Protein AF-A0A2T6VC83-F1 (afdb_monomer)

Organism: Helicobacter pylori (NCBI:txid210)

Structure (mmCIF, N/CA/C/O backbone):
data_AF-A0A2T6VC83-F1
#
_entry.id   AF-A0A2T6VC83-F1
#
loop_
_atom_site.group_PDB
_atom_site.id
_atom_site.type_symbol
_atom_site.label_atom_id
_atom_site.label_alt_id
_atom_site.label_comp_id
_atom_site.label_asym_id
_atom_site.label_entity_id
_atom_site.label_seq_id
_atom_site.pdbx_PDB_ins_code
_atom_site.Cartn_x
_atom_site.Cartn_y
_atom_site.Cartn_z
_atom_site.occupancy
_atom_site.B_iso_or_equiv
_atom_site.auth_seq_id
_atom_site.auth_comp_id
_atom_site.auth_asym_id
_atom_site.auth_atom_id
_atom_site.pdbx_PDB_model_num
ATOM 1 N N . MET A 1 1 ? -10.981 28.811 65.968 1.00 54.62 1 MET A N 1
ATOM 2 C CA . MET A 1 1 ? -11.904 28.063 65.098 1.00 54.62 1 MET A CA 1
ATOM 3 C C . MET A 1 1 ? -13.252 28.022 65.772 1.00 54.62 1 MET A C 1
ATOM 5 O O . MET A 1 1 ? -13.394 27.456 66.850 1.00 54.62 1 MET A O 1
ATOM 9 N N . SER A 1 2 ? -14.180 28.788 65.218 1.00 75.50 2 SER A N 1
ATOM 10 C CA . SER A 1 2 ? -15.498 29.024 65.802 1.00 75.50 2 SER A CA 1
ATOM 11 C C . SER A 1 2 ? -1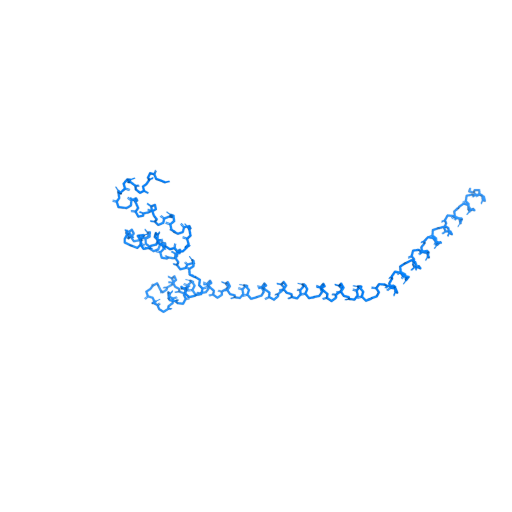6.404 27.826 65.506 1.00 75.50 2 SER A C 1
ATOM 13 O O . SER A 1 2 ? -16.300 27.217 64.446 1.00 75.50 2 SER A O 1
ATOM 15 N N . ILE A 1 3 ? -17.331 27.496 66.411 1.00 73.12 3 ILE A N 1
ATOM 16 C CA . ILE A 1 3 ? -18.342 26.438 66.211 1.00 73.12 3 ILE A CA 1
ATOM 17 C C . ILE A 1 3 ? -19.089 26.621 64.874 1.00 73.12 3 ILE A C 1
ATOM 19 O O . ILE A 1 3 ? -19.489 25.639 64.256 1.00 73.12 3 ILE A O 1
ATOM 23 N N . LYS A 1 4 ? -19.210 27.864 64.382 1.00 75.25 4 LYS A N 1
ATOM 24 C CA . LYS A 1 4 ? -19.807 28.169 63.074 1.00 75.25 4 LYS A CA 1
ATOM 25 C C . LYS A 1 4 ? -18.994 27.632 61.891 1.00 75.25 4 LYS A C 1
ATOM 27 O O . LYS A 1 4 ? -19.605 27.159 60.944 1.00 75.25 4 LYS A O 1
ATOM 32 N N . GLU A 1 5 ? -17.661 27.660 61.951 1.00 75.94 5 GLU A N 1
ATOM 33 C CA . GLU A 1 5 ? -16.803 27.118 60.879 1.00 75.94 5 GLU A CA 1
ATOM 34 C C . GLU A 1 5 ? -16.932 25.595 60.794 1.00 75.94 5 GLU A C 1
ATOM 36 O O . GLU A 1 5 ? -17.119 25.057 59.708 1.00 75.94 5 GLU A O 1
ATOM 41 N N . ASN A 1 6 ? -16.933 24.903 61.940 1.00 76.38 6 ASN A N 1
ATOM 42 C CA . ASN A 1 6 ? -17.168 23.455 61.981 1.00 76.38 6 ASN A CA 1
ATOM 43 C C . ASN A 1 6 ? -18.564 23.087 61.454 1.00 76.38 6 ASN A C 1
ATOM 45 O O . ASN A 1 6 ? -18.714 22.105 60.732 1.00 76.38 6 ASN A O 1
ATOM 49 N N . LEU A 1 7 ? -19.591 23.886 61.770 1.00 80.06 7 LEU A N 1
ATOM 50 C CA . LEU A 1 7 ? -20.945 23.652 61.264 1.00 80.06 7 LEU A CA 1
ATOM 51 C C . LEU A 1 7 ? -21.044 23.855 59.742 1.00 80.06 7 LEU A C 1
ATOM 53 O O . LEU A 1 7 ? -21.753 23.111 59.065 1.00 80.06 7 LEU A O 1
ATOM 57 N N . GLU A 1 8 ? -20.348 24.856 59.195 1.00 82.69 8 GLU A N 1
ATOM 58 C CA . GLU A 1 8 ? -20.292 25.091 57.748 1.00 82.69 8 GLU A CA 1
ATOM 59 C C . GLU A 1 8 ? -19.510 24.006 57.009 1.00 82.69 8 GLU A C 1
ATOM 61 O O . GLU A 1 8 ? -19.944 23.573 55.940 1.00 82.69 8 GLU A O 1
ATOM 66 N N . GLN A 1 9 ? -18.409 23.524 57.587 1.00 84.31 9 GLN A N 1
ATOM 67 C CA . GLN A 1 9 ? -17.629 22.430 57.019 1.00 84.31 9 GLN A CA 1
ATOM 68 C C . GLN A 1 9 ? -18.453 21.139 56.947 1.00 84.31 9 GLN A C 1
ATOM 70 O O . GLN A 1 9 ? -18.596 20.570 55.866 1.00 84.31 9 GLN A O 1
ATOM 75 N N . VAL A 1 10 ? -19.099 20.746 58.050 1.00 82.06 10 VAL A N 1
ATOM 76 C CA . VAL A 1 10 ? -19.982 19.568 58.094 1.00 82.06 10 VAL A CA 1
ATOM 77 C C . VAL A 1 10 ? -21.138 19.707 57.096 1.00 82.06 10 VAL A C 1
ATOM 79 O O . VAL A 1 10 ? -21.457 18.772 56.366 1.00 82.06 10 VAL A O 1
ATOM 82 N N . ARG A 1 11 ? -21.748 20.895 56.983 1.00 83.00 11 ARG A N 1
ATOM 83 C CA . ARG A 1 11 ? -22.810 21.158 55.995 1.00 83.00 11 ARG A CA 1
ATOM 84 C C . ARG A 1 11 ? -22.322 21.021 54.549 1.00 83.00 11 ARG A C 1
ATOM 86 O O . ARG A 1 11 ? -23.090 20.583 53.691 1.00 83.00 11 ARG A O 1
ATOM 93 N N . ASN A 1 12 ? -21.092 21.435 54.259 1.00 84.19 12 ASN A N 1
ATOM 94 C CA . ASN A 1 12 ? -20.511 21.320 52.923 1.00 84.19 12 ASN A CA 1
ATOM 95 C C . ASN A 1 12 ? -20.150 19.873 52.577 1.00 84.19 12 ASN A C 1
ATOM 97 O O . ASN A 1 12 ? -20.400 19.461 51.445 1.00 84.19 12 ASN A O 1
ATOM 101 N N . GLU A 1 13 ? -19.647 19.099 53.539 1.00 81.94 13 GLU A N 1
ATOM 102 C CA . GLU A 1 13 ? -19.408 17.660 53.379 1.00 81.94 13 GLU A CA 1
ATOM 103 C C . GLU A 1 13 ? -20.720 16.917 53.086 1.00 81.94 13 GLU A C 1
ATOM 105 O O . GLU A 1 13 ? -20.817 16.242 52.064 1.00 81.94 13 GLU A O 1
ATOM 110 N N . PHE A 1 14 ? -21.792 17.176 53.846 1.00 84.06 14 PHE A N 1
ATOM 111 C CA . PHE A 1 14 ? -23.110 16.585 53.564 1.00 84.06 14 PHE A CA 1
ATOM 112 C C . PHE A 1 14 ? -23.662 16.945 52.177 1.00 84.06 14 PHE A C 1
ATOM 114 O O . PHE A 1 14 ? -24.217 16.091 51.490 1.00 84.06 14 PHE A O 1
ATOM 121 N N . LYS A 1 15 ? -23.492 18.195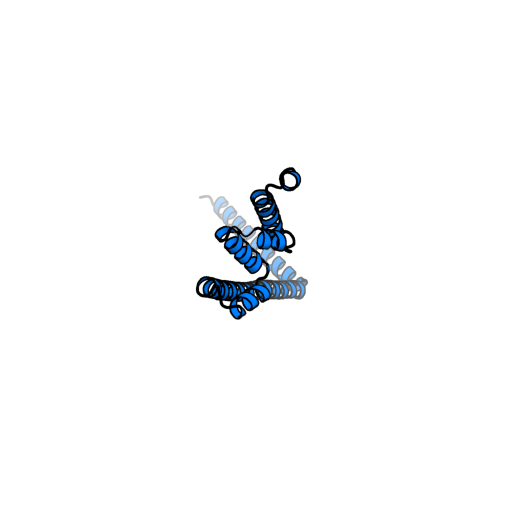 51.726 1.00 83.94 15 LYS A N 1
ATOM 122 C CA . LYS A 1 15 ? -23.886 18.601 50.364 1.00 83.94 15 LYS A CA 1
ATOM 123 C C . LYS A 1 15 ? -23.042 17.935 49.279 1.00 83.94 15 LYS A C 1
ATOM 125 O O . LYS A 1 15 ? -23.525 17.746 48.163 1.00 83.94 15 LYS A O 1
ATOM 130 N N . SER A 1 16 ? -21.775 17.655 49.566 1.00 84.19 16 SER A N 1
ATOM 131 C CA . SER A 1 16 ? -20.894 16.934 48.652 1.00 84.19 16 SER A CA 1
ATOM 132 C C . SER A 1 16 ? -21.341 15.479 48.527 1.00 84.19 16 SER A C 1
ATOM 134 O O . SER A 1 16 ? -21.517 14.990 47.412 1.00 84.19 16 SER A O 1
ATOM 136 N N . ASP A 1 17 ? -21.633 14.829 49.651 1.00 83.44 17 ASP A N 1
ATOM 137 C CA . ASP A 1 17 ? -22.101 13.443 49.689 1.00 83.44 17 ASP A CA 1
ATOM 138 C C . ASP A 1 17 ? -23.470 13.271 49.023 1.00 83.44 17 ASP A C 1
ATOM 140 O O . ASP A 1 17 ? -23.678 12.327 48.260 1.00 83.44 17 ASP A O 1
ATOM 144 N N . GLU A 1 18 ? -24.387 14.221 49.217 1.00 85.38 18 GLU A N 1
ATOM 145 C CA . GLU A 1 18 ? -25.686 14.231 48.539 1.00 85.38 18 GLU A CA 1
ATOM 146 C C . GLU A 1 18 ? -25.526 14.298 47.013 1.00 85.38 18 GLU A C 1
ATOM 148 O O . GLU A 1 18 ? -26.160 13.531 46.287 1.00 85.38 18 GLU A O 1
ATOM 153 N N . LYS A 1 19 ? -24.619 15.144 46.509 1.00 86.06 19 LYS A N 1
ATOM 154 C CA . LYS A 1 19 ? -24.319 15.229 45.070 1.00 86.06 19 LYS A CA 1
ATOM 155 C C . LYS A 1 19 ? -23.672 13.958 44.526 1.00 86.06 19 LYS A C 1
ATOM 157 O O . LYS A 1 19 ? -23.952 13.577 43.388 1.00 86.06 19 LYS A O 1
ATOM 162 N N . LEU A 1 20 ? -22.810 13.306 45.308 1.00 87.06 20 LEU A N 1
ATOM 163 C CA . LEU A 1 20 ? -22.193 12.034 44.928 1.00 87.06 20 LEU A CA 1
ATOM 164 C C . LEU A 1 20 ? -23.244 10.925 44.821 1.00 87.06 20 LEU A C 1
ATOM 166 O O . LEU A 1 20 ? -23.272 10.197 43.826 1.00 87.06 20 LEU A O 1
ATOM 170 N N . LEU A 1 21 ? -24.152 10.839 45.794 1.00 88.88 21 LEU A N 1
ATOM 171 C CA . LEU A 1 21 ? -25.257 9.882 45.783 1.00 88.88 21 LEU A CA 1
ATOM 172 C C . LEU A 1 21 ? -26.246 10.171 44.652 1.00 88.88 21 LEU A C 1
ATOM 174 O O . LEU A 1 21 ? -26.638 9.254 43.932 1.00 88.88 21 LEU A O 1
ATOM 178 N N . GLU A 1 22 ? -26.605 11.435 44.427 1.00 88.00 22 GLU A N 1
ATOM 179 C CA . GLU A 1 22 ? -27.465 11.829 43.309 1.00 88.00 22 GLU A CA 1
ATOM 180 C C . GLU A 1 22 ? -26.827 11.454 41.961 1.00 88.00 22 GLU A C 1
ATOM 182 O O . GLU A 1 22 ? -27.497 10.925 41.068 1.00 88.00 22 GLU A O 1
ATOM 187 N N . GLY A 1 23 ? -25.513 11.659 41.829 1.00 86.12 23 GLY A N 1
ATOM 188 C CA . GLY A 1 23 ? -24.728 11.215 40.681 1.00 86.12 23 GLY A CA 1
ATOM 189 C C . GLY A 1 23 ? -24.788 9.698 40.482 1.00 86.12 23 GLY A C 1
ATOM 190 O O . GLY A 1 23 ? -25.062 9.238 39.371 1.00 86.12 23 GLY A O 1
ATOM 191 N N . ALA A 1 24 ? -24.607 8.922 41.553 1.00 87.19 24 ALA A N 1
ATOM 192 C CA . ALA A 1 24 ? -24.666 7.462 41.522 1.00 87.19 24 ALA A CA 1
ATOM 193 C C . ALA A 1 24 ? -26.058 6.943 41.121 1.00 87.19 24 ALA A C 1
ATOM 195 O O . ALA A 1 24 ? -26.171 6.109 40.223 1.00 87.19 24 ALA A O 1
ATOM 196 N N . PHE A 1 25 ? -27.131 7.492 41.696 1.00 88.19 25 PHE A N 1
ATOM 197 C CA . PHE A 1 25 ? -28.505 7.122 41.341 1.00 88.19 25 PHE A CA 1
ATOM 198 C C . PHE A 1 25 ? -28.860 7.503 39.902 1.00 88.19 25 PHE A C 1
ATOM 200 O O . PHE A 1 25 ? -29.558 6.759 39.201 1.00 88.19 25 PHE A O 1
ATOM 207 N N . ARG A 1 26 ? -28.373 8.653 39.423 1.00 87.75 26 ARG A N 1
ATOM 208 C CA . ARG A 1 26 ? -28.575 9.086 38.037 1.00 87.75 26 ARG A CA 1
ATOM 209 C C . ARG A 1 26 ? -27.858 8.155 37.060 1.00 87.75 26 ARG A C 1
ATOM 211 O O . ARG A 1 26 ? -28.456 7.776 36.051 1.00 87.75 26 ARG A O 1
ATOM 218 N N . LEU A 1 27 ? -26.629 7.746 37.382 1.00 85.19 27 LEU A N 1
ATOM 219 C CA . LEU A 1 27 ? -25.876 6.741 36.630 1.00 85.19 27 LEU A CA 1
ATOM 220 C C . LEU A 1 27 ? -26.591 5.390 36.633 1.00 85.19 27 LEU A C 1
ATOM 222 O O . LEU A 1 27 ? -26.756 4.796 35.572 1.00 85.19 27 LEU A O 1
ATOM 226 N N . GLU A 1 28 ? -27.089 4.930 37.779 1.00 86.50 28 GLU A N 1
ATOM 227 C CA . GLU A 1 28 ? -27.802 3.657 37.879 1.00 86.50 28 GLU A CA 1
ATOM 228 C C . GLU A 1 28 ? -29.086 3.656 37.034 1.00 86.50 28 GLU A C 1
ATOM 230 O O . GLU A 1 28 ? -29.350 2.718 36.275 1.00 86.50 28 GLU A O 1
ATOM 235 N N . LYS A 1 29 ? -29.871 4.740 37.098 1.00 86.88 29 LYS A N 1
ATOM 236 C CA . LYS A 1 29 ? -31.085 4.904 36.289 1.00 86.88 29 LYS A CA 1
ATOM 237 C C . LYS A 1 29 ? -30.762 4.970 34.795 1.00 86.88 29 LYS A C 1
ATOM 239 O O . LYS A 1 29 ? -31.492 4.392 33.988 1.00 86.88 29 LYS A O 1
ATOM 244 N N . PHE A 1 30 ? -29.670 5.638 34.427 1.00 85.25 30 PHE A N 1
ATOM 245 C CA . PHE A 1 30 ? -29.178 5.695 33.053 1.00 85.25 30 PHE A CA 1
ATOM 246 C C . PHE A 1 30 ? -28.753 4.306 32.555 1.00 85.25 30 PHE A C 1
ATOM 248 O O . PHE A 1 30 ? -29.245 3.852 31.523 1.00 85.25 30 PHE A O 1
ATOM 255 N N . PHE A 1 31 ? -27.938 3.580 33.324 1.00 84.62 31 PHE A N 1
ATOM 256 C CA . PHE A 1 31 ? -27.509 2.218 32.998 1.00 84.62 31 PHE A CA 1
ATOM 257 C C . PHE A 1 31 ? -28.691 1.259 32.859 1.00 84.62 31 PHE A C 1
ATOM 259 O O . PHE A 1 31 ? -28.777 0.530 31.874 1.00 84.62 31 PHE A O 1
ATOM 266 N N . LYS A 1 32 ? -29.653 1.288 33.788 1.00 85.75 32 LYS A N 1
ATOM 267 C CA . LYS A 1 32 ? -30.853 0.440 33.709 1.00 85.75 32 LYS A CA 1
ATOM 268 C C . LYS A 1 32 ? -31.706 0.749 32.478 1.00 85.75 32 LYS A C 1
ATOM 270 O O . LYS A 1 32 ? -32.221 -0.181 31.857 1.00 85.75 32 LYS A O 1
ATOM 275 N N . ARG A 1 33 ? -31.835 2.027 32.101 1.00 88.31 33 ARG A N 1
ATOM 276 C CA . ARG A 1 33 ? -32.617 2.454 30.929 1.00 88.31 33 ARG A CA 1
ATOM 277 C C . ARG A 1 33 ? -31.937 2.100 29.608 1.00 88.31 33 ARG A C 1
ATOM 279 O O . ARG A 1 33 ? -32.616 1.676 28.679 1.00 88.31 33 ARG A O 1
ATOM 286 N N . TYR A 1 34 ? -30.617 2.251 29.530 1.00 89.69 34 TYR A N 1
ATOM 287 C CA . TYR A 1 34 ? -29.855 2.120 28.285 1.00 89.69 34 TYR A CA 1
ATOM 288 C C . TYR A 1 34 ? -28.996 0.856 28.213 1.00 89.69 34 TYR A C 1
ATOM 290 O O . TYR A 1 34 ? -28.151 0.758 27.329 1.00 89.69 34 TYR A O 1
ATOM 298 N N . LYS A 1 35 ? -29.222 -0.139 29.083 1.00 86.69 35 LYS A N 1
ATOM 299 C CA . LYS A 1 35 ? -28.427 -1.380 29.149 1.00 86.69 35 LYS A CA 1
ATOM 300 C C . LYS A 1 35 ? -28.187 -2.036 27.784 1.00 86.69 35 LYS A C 1
ATOM 302 O O . LYS A 1 35 ? -27.073 -2.450 27.493 1.00 86.69 35 LYS A O 1
ATOM 307 N N . TRP A 1 36 ? -29.210 -2.072 26.928 1.00 89.94 36 TRP A N 1
ATOM 308 C CA . TRP A 1 36 ? -29.123 -2.656 25.588 1.00 89.94 36 TRP A CA 1
ATOM 309 C C . TRP A 1 36 ? -28.328 -1.785 24.612 1.00 89.94 36 TRP A C 1
ATOM 311 O O . TRP A 1 36 ? -27.561 -2.311 23.814 1.00 89.94 36 TRP A O 1
ATOM 321 N N . VAL A 1 37 ? -28.467 -0.460 24.706 1.00 90.94 37 VAL A N 1
ATOM 322 C CA . VAL A 1 37 ? -27.718 0.496 23.877 1.00 90.94 37 VAL A CA 1
ATOM 323 C C . VAL A 1 37 ? -26.237 0.472 24.248 1.00 90.94 37 VAL A C 1
ATOM 325 O O . VAL A 1 37 ? -25.387 0.413 23.368 1.00 90.94 37 VAL A O 1
ATOM 328 N N . LEU A 1 38 ? -25.917 0.447 25.545 1.00 89.12 38 LEU A N 1
ATOM 329 C CA . LEU A 1 38 ? -24.540 0.324 26.028 1.00 89.12 38 LEU A CA 1
ATOM 330 C C . LEU A 1 38 ? -23.913 -1.005 25.597 1.00 89.12 38 LEU A C 1
ATOM 332 O O . LEU A 1 38 ? -22.777 -1.014 25.133 1.00 89.12 38 LEU A O 1
ATOM 336 N N . LEU A 1 39 ? -24.660 -2.109 25.680 1.00 91.19 39 LEU A N 1
ATOM 337 C CA . LEU A 1 39 ? -24.188 -3.411 25.210 1.00 91.19 39 LEU A CA 1
ATOM 338 C C . LEU A 1 39 ? -23.917 -3.395 23.700 1.00 91.19 39 LEU A C 1
ATOM 340 O O . LEU A 1 39 ? -22.877 -3.880 23.264 1.00 91.19 39 LEU A O 1
ATOM 344 N N . PHE A 1 40 ? -24.796 -2.773 22.912 1.00 94.62 40 PHE A N 1
ATOM 345 C CA . PHE A 1 40 ? -24.579 -2.594 21.478 1.00 94.62 40 PHE A CA 1
ATOM 346 C C . PHE A 1 40 ? -23.322 -1.766 21.179 1.00 94.62 40 PHE A C 1
ATOM 348 O O . PHE A 1 40 ? -22.523 -2.168 20.340 1.00 94.62 40 PHE A O 1
ATOM 355 N N . ILE A 1 41 ? -23.104 -0.656 21.893 1.00 93.50 41 ILE A N 1
ATOM 356 C CA . ILE A 1 41 ? -21.902 0.179 21.741 1.00 93.50 41 ILE A CA 1
ATOM 357 C C . ILE A 1 41 ? -20.637 -0.628 22.046 1.00 93.50 41 ILE A C 1
ATOM 359 O O . ILE A 1 41 ? -19.676 -0.557 21.287 1.00 93.50 41 ILE A O 1
ATOM 363 N N . VAL A 1 42 ? -20.635 -1.422 23.121 1.00 93.62 42 VAL A N 1
ATOM 364 C CA . VAL A 1 42 ? -19.486 -2.267 23.484 1.00 93.62 42 VAL A CA 1
ATOM 365 C C . VAL A 1 42 ? -19.208 -3.310 22.402 1.00 93.62 42 VAL A C 1
ATOM 367 O O . VAL A 1 42 ? -18.061 -3.471 21.992 1.00 93.62 42 VAL A O 1
ATOM 370 N N . VAL A 1 43 ? -20.241 -3.985 21.891 1.00 94.31 43 VAL A N 1
ATOM 371 C CA . VAL A 1 43 ? -20.088 -4.970 20.808 1.00 94.31 43 VAL A CA 1
ATOM 372 C C . VAL A 1 43 ? -19.582 -4.308 19.524 1.00 94.31 43 VAL A C 1
ATOM 374 O O . VAL A 1 43 ? -18.648 -4.817 18.908 1.00 94.31 43 VAL A O 1
ATOM 377 N N . ALA A 1 44 ? -20.136 -3.155 19.145 1.00 92.44 44 ALA A N 1
ATOM 378 C CA . ALA A 1 44 ? -19.692 -2.394 17.980 1.00 92.44 44 ALA A CA 1
ATOM 379 C C . ALA A 1 44 ? -18.235 -1.924 18.124 1.00 92.44 44 ALA A C 1
ATOM 381 O O . ALA A 1 44 ? -17.467 -1.991 17.168 1.00 92.44 44 ALA A O 1
ATOM 382 N N . PHE A 1 45 ? -17.831 -1.509 19.326 1.00 91.69 45 PHE A N 1
ATOM 383 C CA . PHE A 1 45 ? -16.458 -1.110 19.619 1.00 91.69 45 PHE A CA 1
ATOM 384 C C . PHE A 1 45 ? -15.479 -2.285 19.498 1.00 91.69 45 PHE A C 1
ATOM 386 O O . PHE A 1 45 ? -14.424 -2.146 18.882 1.00 91.69 45 PHE A O 1
ATOM 393 N N . ILE A 1 46 ? -15.842 -3.463 20.017 1.00 90.62 46 ILE A N 1
ATOM 394 C CA . ILE A 1 46 ? -15.037 -4.685 19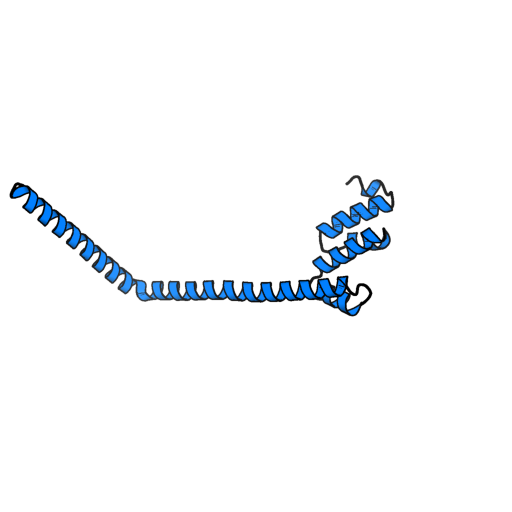.865 1.00 90.62 46 ILE A CA 1
ATOM 395 C C . ILE A 1 46 ? -14.932 -5.083 18.386 1.00 90.62 46 ILE A C 1
ATOM 397 O O . ILE A 1 46 ? -13.839 -5.408 17.926 1.00 90.62 46 ILE A O 1
ATOM 401 N N . ALA A 1 47 ? -16.033 -5.023 17.632 1.00 86.69 47 ALA A N 1
ATOM 402 C CA . ALA A 1 47 ? -16.035 -5.325 16.201 1.00 86.69 47 ALA A CA 1
ATOM 403 C C . ALA A 1 47 ? -15.128 -4.365 15.412 1.00 86.69 47 ALA A C 1
ATOM 405 O O . ALA A 1 47 ? -14.324 -4.812 14.599 1.00 86.69 47 ALA A O 1
ATOM 406 N N . TYR A 1 48 ? -15.195 -3.064 15.711 1.00 85.44 48 TYR A N 1
ATOM 407 C CA . TYR A 1 48 ? -14.346 -2.045 15.094 1.00 85.44 48 TYR A CA 1
ATOM 408 C C . TYR A 1 48 ? -12.852 -2.281 15.370 1.00 85.44 48 TYR A C 1
ATOM 410 O O . TYR A 1 48 ? -12.039 -2.237 14.451 1.00 85.44 48 TYR A O 1
ATOM 418 N N . LEU A 1 49 ? -12.483 -2.591 16.618 1.00 82.06 49 LEU A N 1
ATOM 419 C CA . LEU A 1 49 ? -11.096 -2.921 16.973 1.00 82.06 49 LEU A CA 1
ATOM 420 C C . LEU A 1 49 ? -10.614 -4.249 16.368 1.00 82.06 49 LEU A C 1
ATOM 422 O O . LEU A 1 49 ? -9.414 -4.430 16.162 1.00 82.06 49 LEU A O 1
ATOM 426 N N . GLY A 1 50 ? -11.527 -5.190 16.120 1.00 75.38 50 GLY A N 1
ATOM 427 C CA . GLY A 1 50 ? -11.217 -6.454 15.456 1.00 75.38 50 GLY A CA 1
ATOM 428 C C . GLY A 1 50 ? -10.868 -6.272 13.978 1.00 75.38 50 GLY A C 1
ATOM 429 O O . GLY A 1 50 ? -9.943 -6.919 13.489 1.00 75.38 50 GLY A O 1
ATOM 430 N N . ASP A 1 51 ? -11.570 -5.376 13.282 1.00 70.12 51 ASP A N 1
ATOM 431 C CA . ASP A 1 51 ? -11.369 -5.131 11.850 1.00 70.12 51 ASP A CA 1
ATOM 432 C C . ASP A 1 51 ? -10.004 -4.478 11.567 1.00 70.12 51 ASP A C 1
ATOM 434 O O . ASP A 1 51 ? -9.238 -4.956 10.729 1.00 70.12 51 ASP A O 1
ATOM 438 N N . THR A 1 52 ? -9.623 -3.463 12.352 1.00 67.88 52 THR A N 1
ATOM 439 C CA . THR A 1 52 ? -8.350 -2.747 12.153 1.00 67.88 52 THR A CA 1
ATOM 440 C C . THR A 1 52 ? -7.134 -3.665 12.300 1.00 67.88 52 THR A C 1
ATOM 442 O O . THR A 1 52 ? -6.263 -3.690 11.433 1.00 67.88 52 THR A O 1
ATOM 445 N N . LYS A 1 53 ? -7.109 -4.520 13.330 1.00 63.47 53 LYS A N 1
ATOM 446 C CA . LYS A 1 53 ? -5.977 -5.433 13.571 1.00 63.47 53 LYS A CA 1
ATOM 447 C C . LYS A 1 53 ? -5.826 -6.532 12.519 1.00 63.47 53 LYS A C 1
ATOM 449 O O . LYS A 1 53 ? -4.711 -6.986 12.263 1.00 63.47 53 LYS A O 1
ATOM 454 N N . LEU A 1 54 ? -6.929 -6.995 11.932 1.00 61.44 54 LEU A N 1
ATOM 455 C CA . LEU A 1 54 ? -6.889 -8.033 10.899 1.00 61.44 54 LEU A CA 1
ATOM 456 C C . LEU A 1 54 ? -6.403 -7.489 9.556 1.00 61.44 54 LEU A C 1
ATOM 458 O O . LEU A 1 54 ? -5.755 -8.226 8.807 1.00 61.44 54 LEU A O 1
ATOM 462 N N . GLN A 1 55 ? -6.706 -6.227 9.251 1.00 62.50 55 GLN A N 1
ATOM 463 C CA . GLN A 1 55 ? -6.207 -5.570 8.048 1.00 62.50 55 GLN A CA 1
ATOM 464 C C . GLN A 1 55 ? -4.699 -5.333 8.154 1.00 62.50 55 GLN A C 1
ATOM 466 O O . GLN A 1 55 ? -3.963 -5.760 7.263 1.00 62.50 55 GLN A O 1
ATOM 471 N N . ASP A 1 56 ? -4.223 -4.780 9.271 1.00 63.69 56 ASP A N 1
ATOM 472 C CA . ASP A 1 56 ? -2.800 -4.473 9.467 1.00 63.69 56 ASP A CA 1
ATOM 473 C C . ASP A 1 56 ? -1.909 -5.717 9.325 1.00 63.69 56 ASP A C 1
ATOM 475 O O . ASP A 1 56 ? -0.960 -5.714 8.541 1.00 63.69 56 ASP A O 1
ATOM 479 N N . TYR A 1 57 ? -2.273 -6.831 9.973 1.00 63.16 57 TYR A N 1
ATOM 480 C CA . TYR A 1 57 ? -1.489 -8.071 9.902 1.00 63.16 57 TYR A CA 1
ATOM 481 C C . TYR A 1 57 ? -1.392 -8.643 8.477 1.00 63.16 57 TYR A C 1
ATOM 483 O O . TYR A 1 57 ? -0.347 -9.144 8.054 1.00 63.16 57 TYR A O 1
ATOM 491 N N . LYS A 1 58 ? -2.481 -8.559 7.699 1.00 66.88 58 LYS A N 1
ATOM 492 C CA . LYS A 1 58 ? -2.493 -9.022 6.303 1.00 66.88 58 LYS A CA 1
ATOM 493 C C . LYS A 1 58 ? -1.687 -8.100 5.394 1.00 66.88 58 LYS A C 1
ATOM 495 O O . LYS A 1 58 ? -0.992 -8.588 4.499 1.00 66.88 58 LYS A O 1
ATOM 500 N N . HIS A 1 59 ? -1.771 -6.789 5.607 1.00 72.19 59 HIS A N 1
ATOM 501 C CA . HIS A 1 59 ? -1.004 -5.816 4.836 1.00 72.19 59 HIS A CA 1
ATOM 502 C C . HIS A 1 59 ? 0.493 -5.959 5.095 1.00 72.19 59 HIS A C 1
ATOM 504 O O . HIS A 1 59 ? 1.270 -5.977 4.143 1.00 72.19 59 HIS A O 1
ATOM 510 N N . GLU A 1 60 ? 0.899 -6.141 6.347 1.00 73.69 60 GLU A N 1
ATOM 511 C CA . GLU A 1 60 ? 2.304 -6.266 6.727 1.00 73.69 60 GLU A CA 1
ATOM 512 C C . GLU A 1 60 ? 2.940 -7.529 6.132 1.00 73.69 60 GLU A C 1
ATOM 514 O O . GLU A 1 60 ? 3.930 -7.437 5.405 1.00 73.69 60 GLU A O 1
ATOM 519 N N . GLN A 1 61 ? 2.281 -8.685 6.270 1.00 76.25 61 GLN A N 1
ATOM 520 C CA . GLN A 1 61 ? 2.750 -9.932 5.658 1.00 76.25 61 GLN A CA 1
ATOM 521 C C . GLN A 1 61 ? 2.819 -9.847 4.123 1.00 76.25 61 GLN A C 1
ATOM 523 O O . GLN A 1 61 ? 3.718 -10.413 3.495 1.00 76.25 61 GLN A O 1
ATOM 528 N N . THR A 1 62 ? 1.876 -9.144 3.493 1.00 80.00 62 THR A N 1
ATOM 529 C CA . THR A 1 62 ? 1.888 -8.950 2.036 1.00 80.00 62 THR A CA 1
ATOM 530 C C . THR A 1 62 ? 3.059 -8.061 1.608 1.00 80.00 62 THR A C 1
ATOM 532 O O . THR A 1 62 ? 3.744 -8.382 0.638 1.00 80.00 62 THR A O 1
ATOM 535 N N . ARG A 1 63 ? 3.345 -6.982 2.349 1.00 82.75 63 ARG A N 1
ATOM 536 C CA . ARG A 1 63 ? 4.470 -6.069 2.074 1.00 82.75 63 ARG A CA 1
ATOM 537 C C . ARG A 1 63 ? 5.826 -6.743 2.259 1.00 82.75 63 ARG A C 1
ATOM 539 O O . ARG A 1 63 ? 6.718 -6.531 1.435 1.00 82.75 63 ARG A O 1
ATOM 546 N N . GLU A 1 64 ? 5.974 -7.578 3.283 1.00 85.25 64 GLU A N 1
ATOM 547 C CA . GLU A 1 64 ? 7.189 -8.373 3.488 1.00 85.25 64 GLU A CA 1
ATOM 548 C C . GLU A 1 64 ? 7.427 -9.331 2.320 1.00 85.25 64 GLU A C 1
ATOM 550 O O . GLU A 1 64 ? 8.517 -9.347 1.748 1.00 85.25 64 GLU A O 1
ATOM 555 N N . ARG A 1 65 ? 6.390 -10.065 1.893 1.00 85.62 65 ARG A N 1
ATOM 556 C CA . ARG A 1 65 ? 6.487 -10.976 0.740 1.00 85.62 65 ARG A CA 1
ATOM 557 C C . ARG A 1 65 ? 6.835 -10.246 -0.554 1.00 85.62 65 ARG A C 1
ATOM 559 O O . ARG A 1 65 ? 7.663 -10.734 -1.315 1.00 85.62 65 ARG A O 1
ATOM 566 N N . ILE A 1 66 ? 6.233 -9.081 -0.808 1.00 88.06 66 ILE A N 1
ATOM 567 C CA . ILE A 1 66 ? 6.560 -8.260 -1.985 1.00 88.06 66 ILE A CA 1
ATOM 568 C C . ILE A 1 66 ? 8.026 -7.828 -1.944 1.00 88.06 66 ILE A C 1
ATOM 570 O O . ILE A 1 66 ? 8.724 -7.960 -2.945 1.00 88.06 66 ILE A O 1
ATOM 574 N N . THR A 1 67 ? 8.501 -7.357 -0.789 1.00 89.25 67 THR A N 1
ATOM 575 C CA . THR A 1 67 ? 9.899 -6.941 -0.602 1.00 89.25 67 THR A CA 1
ATOM 576 C C . THR A 1 67 ? 10.866 -8.100 -0.838 1.00 89.25 67 THR A C 1
ATOM 578 O O . THR A 1 67 ? 11.868 -7.928 -1.526 1.00 89.25 67 THR A O 1
ATOM 581 N N . GLN A 1 68 ? 10.555 -9.294 -0.326 1.00 89.94 68 GLN A N 1
ATOM 582 C CA . GLN A 1 68 ? 11.360 -10.498 -0.556 1.00 89.94 68 GLN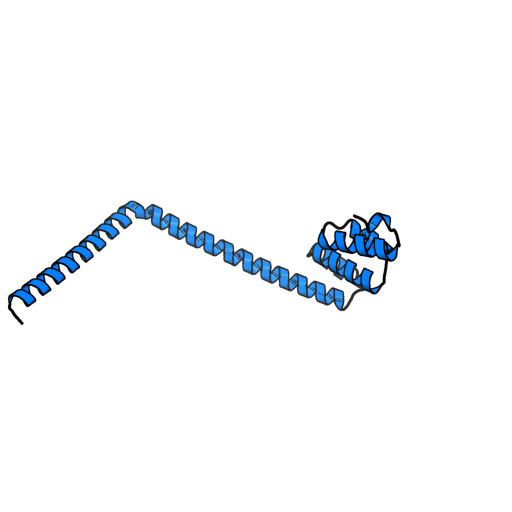 A CA 1
ATOM 583 C C . GLN A 1 68 ? 11.439 -10.849 -2.046 1.00 89.94 68 GLN A C 1
ATOM 585 O O . GLN A 1 68 ? 12.536 -10.955 -2.587 1.00 89.94 68 GLN A O 1
ATOM 590 N N . ILE A 1 69 ? 10.294 -10.931 -2.733 1.00 88.50 69 ILE A N 1
ATOM 591 C CA . ILE A 1 69 ? 10.244 -11.211 -4.179 1.00 88.50 69 ILE A CA 1
ATOM 592 C C . ILE A 1 69 ? 11.019 -10.146 -4.965 1.00 88.50 69 ILE A C 1
ATOM 594 O O . ILE A 1 69 ? 11.733 -10.467 -5.912 1.00 88.50 69 ILE A O 1
ATOM 598 N N . TYR A 1 70 ? 10.892 -8.875 -4.582 1.00 90.44 70 TYR A N 1
ATOM 599 C CA . TYR A 1 70 ? 11.611 -7.781 -5.225 1.00 90.44 70 TYR A CA 1
ATOM 600 C C . TYR A 1 70 ? 13.131 -7.922 -5.073 1.00 90.44 70 TYR A C 1
ATOM 602 O O . TYR A 1 70 ? 13.855 -7.798 -6.060 1.00 90.44 70 TYR A O 1
ATOM 610 N N . ASN A 1 71 ? 13.616 -8.253 -3.874 1.00 90.50 71 ASN A N 1
ATOM 611 C CA . ASN A 1 71 ? 15.038 -8.495 -3.636 1.00 90.50 71 ASN A CA 1
ATOM 612 C C . ASN A 1 71 ? 15.556 -9.683 -4.461 1.00 90.50 71 ASN A C 1
ATOM 614 O O . ASN A 1 71 ? 16.597 -9.567 -5.102 1.00 90.50 71 ASN A O 1
ATOM 618 N N . GLU A 1 72 ? 14.798 -10.779 -4.543 1.00 89.88 72 GLU A N 1
ATOM 619 C CA . GLU A 1 72 ? 15.156 -11.928 -5.387 1.00 89.88 72 GLU A CA 1
ATOM 620 C C . GLU A 1 72 ? 15.235 -11.550 -6.880 1.00 89.88 72 GLU A C 1
ATOM 622 O O . GLU A 1 72 ? 16.123 -12.011 -7.603 1.00 89.88 72 GLU A O 1
ATOM 627 N N . VAL A 1 73 ? 14.336 -10.681 -7.362 1.00 90.69 73 VAL A N 1
ATOM 628 C CA . VAL A 1 73 ? 14.384 -10.146 -8.736 1.00 90.69 73 VAL A CA 1
ATOM 629 C C . VAL A 1 73 ? 15.628 -9.281 -8.960 1.00 90.69 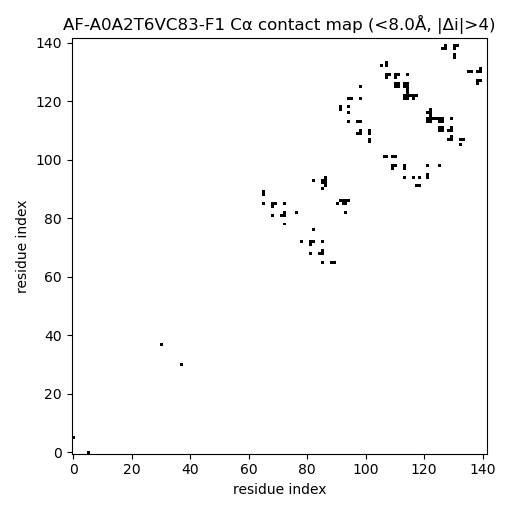73 VAL A C 1
ATOM 631 O O . VAL A 1 73 ? 16.204 -9.326 -10.048 1.00 90.69 73 VAL A O 1
ATOM 634 N N . LEU A 1 74 ? 16.057 -8.502 -7.963 1.00 87.75 74 LEU A N 1
ATOM 635 C CA . LEU A 1 74 ? 17.279 -7.697 -8.052 1.00 87.75 74 LEU A CA 1
ATOM 636 C C . LEU A 1 74 ? 18.541 -8.567 -8.104 1.00 87.75 74 LEU A C 1
ATOM 638 O O . LEU A 1 74 ? 19.442 -8.272 -8.888 1.00 87.75 74 LEU A O 1
ATOM 642 N N . GLU A 1 75 ? 18.592 -9.645 -7.321 1.00 90.00 75 GLU A N 1
ATOM 643 C CA . GLU A 1 75 ? 19.713 -10.593 -7.317 1.00 90.00 75 GLU A CA 1
ATOM 644 C C . GLU A 1 75 ? 19.767 -11.434 -8.599 1.00 90.00 75 GLU A C 1
ATOM 646 O O . GLU A 1 75 ? 20.843 -11.704 -9.135 1.00 90.00 75 GLU A O 1
ATOM 651 N N . SER A 1 76 ? 18.603 -11.830 -9.123 1.00 87.69 76 SER A N 1
ATOM 652 C CA . SER A 1 76 ? 18.470 -12.679 -10.311 1.00 87.69 76 SER A CA 1
ATOM 653 C C . SER A 1 76 ? 17.639 -12.009 -11.417 1.00 87.69 76 SER A C 1
ATOM 655 O O . SER A 1 76 ? 16.578 -12.514 -11.800 1.00 87.69 76 SER A O 1
ATOM 657 N N . PRO A 1 77 ? 18.135 -10.914 -12.028 1.00 80.94 77 PRO A N 1
ATOM 658 C CA . PRO A 1 77 ? 17.356 -10.080 -12.945 1.00 80.94 77 PRO A CA 1
ATOM 659 C C . PRO A 1 77 ? 16.990 -10.771 -14.261 1.00 80.94 77 PRO A C 1
ATOM 661 O O . PRO A 1 77 ? 16.107 -10.299 -14.969 1.00 80.94 77 PRO A O 1
ATOM 664 N N . ASN A 1 78 ? 17.636 -11.886 -14.611 1.00 84.31 78 ASN A N 1
ATOM 665 C CA . ASN A 1 78 ? 17.330 -12.652 -15.825 1.00 84.31 78 ASN A CA 1
ATOM 666 C C . ASN A 1 78 ? 16.283 -13.758 -15.590 1.00 84.31 78 ASN A C 1
ATOM 668 O O . ASN A 1 78 ? 15.903 -14.456 -16.530 1.00 84.31 78 ASN A O 1
ATOM 672 N N . ASN A 1 79 ? 15.811 -13.941 -14.353 1.00 87.62 79 ASN A N 1
ATOM 673 C CA . ASN A 1 79 ? 14.824 -14.961 -14.032 1.00 87.62 79 ASN A CA 1
ATOM 674 C C . ASN A 1 79 ? 13.400 -14.474 -14.359 1.00 87.62 79 ASN A C 1
ATOM 676 O O . ASN A 1 79 ? 12.765 -13.745 -13.595 1.00 87.62 79 ASN A O 1
ATOM 680 N N . ILE A 1 80 ? 12.879 -14.929 -15.500 1.00 86.88 80 ILE A N 1
ATOM 681 C CA . ILE A 1 80 ? 11.550 -14.559 -16.014 1.00 86.88 80 ILE A CA 1
ATOM 682 C C . ILE A 1 80 ? 10.425 -14.981 -15.051 1.00 86.88 80 ILE A C 1
ATOM 684 O O . ILE A 1 80 ? 9.407 -14.295 -14.948 1.00 86.88 80 ILE A O 1
ATOM 688 N N . ALA A 1 81 ? 10.598 -16.083 -14.313 1.00 87.06 81 ALA A N 1
ATOM 689 C CA . ALA A 1 81 ? 9.588 -16.555 -13.369 1.00 87.06 81 ALA A CA 1
ATOM 690 C C . ALA A 1 81 ? 9.427 -15.597 -12.178 1.00 87.06 81 ALA A C 1
ATOM 692 O O . ALA A 1 81 ? 8.300 -15.321 -11.766 1.00 87.06 81 ALA A O 1
ATOM 693 N N . LEU A 1 82 ? 10.535 -15.048 -11.666 1.00 85.88 82 LEU A N 1
ATOM 694 C CA . LEU A 1 82 ? 10.517 -14.073 -10.571 1.00 85.88 82 LEU A CA 1
ATOM 695 C C . LEU A 1 82 ? 9.919 -12.737 -11.018 1.00 85.88 82 LEU A C 1
ATOM 697 O O . LEU A 1 82 ? 9.077 -12.176 -10.322 1.00 85.88 82 LEU A O 1
ATOM 701 N N . GLN A 1 83 ? 10.261 -12.276 -12.224 1.00 86.88 83 GLN A N 1
ATOM 702 C CA . GLN A 1 83 ? 9.659 -11.071 -12.799 1.00 86.88 83 GLN A CA 1
ATOM 703 C C . GLN A 1 83 ? 8.142 -11.204 -12.975 1.00 86.88 83 GLN A C 1
ATOM 705 O O . GLN A 1 83 ? 7.394 -10.277 -12.664 1.00 86.88 83 GLN A O 1
ATOM 710 N N . LYS A 1 84 ? 7.669 -12.368 -13.440 1.00 88.19 84 LYS A N 1
ATOM 711 C CA . LYS A 1 84 ? 6.234 -12.628 -13.588 1.00 88.19 84 LYS A CA 1
ATOM 712 C C . LYS A 1 84 ? 5.523 -12.628 -12.233 1.00 88.19 84 LYS A C 1
ATOM 714 O O . LYS A 1 84 ? 4.469 -12.012 -12.112 1.00 88.19 84 LYS A O 1
ATOM 719 N N . ARG A 1 85 ? 6.128 -13.241 -11.208 1.00 88.00 85 ARG A N 1
ATOM 720 C CA . ARG A 1 85 ? 5.606 -13.201 -9.833 1.00 88.00 85 ARG A CA 1
ATOM 721 C C . ARG A 1 85 ? 5.535 -11.775 -9.291 1.00 88.00 85 ARG A C 1
ATOM 723 O O . ARG A 1 85 ? 4.508 -11.400 -8.741 1.00 88.00 85 ARG A O 1
ATOM 730 N N . LEU A 1 86 ? 6.576 -10.964 -9.488 1.00 87.56 86 LEU A N 1
ATOM 731 C CA . LEU A 1 86 ? 6.565 -9.562 -9.065 1.00 87.56 86 LEU A CA 1
ATOM 732 C C . LEU A 1 86 ? 5.449 -8.773 -9.763 1.00 87.56 86 LEU A C 1
ATOM 734 O O . LEU A 1 86 ? 4.739 -8.022 -9.105 1.00 87.56 86 LEU A O 1
ATOM 738 N N . LYS A 1 87 ? 5.238 -8.993 -11.066 1.00 88.50 87 LYS A N 1
ATOM 739 C CA . LYS A 1 87 ? 4.154 -8.360 -11.830 1.00 88.50 87 LYS A CA 1
ATOM 740 C C . LYS A 1 87 ? 2.758 -8.751 -11.334 1.00 88.50 87 LYS A C 1
ATOM 742 O O . LYS A 1 87 ? 1.865 -7.911 -11.325 1.00 88.50 87 LYS A O 1
ATOM 747 N N . GLU A 1 88 ? 2.562 -10.010 -10.952 1.00 87.12 88 GLU A N 1
ATOM 748 C CA . GLU A 1 88 ? 1.280 -10.510 -10.438 1.00 87.12 88 GLU A CA 1
ATOM 749 C C . GLU A 1 88 ? 0.975 -9.981 -9.031 1.00 87.12 88 GLU A C 1
ATOM 751 O O . GLU A 1 88 ? -0.164 -9.620 -8.748 1.00 87.12 88 GLU A O 1
ATOM 756 N N . VAL A 1 89 ? 1.983 -9.920 -8.157 1.00 86.75 89 VAL A N 1
ATOM 757 C CA . VAL A 1 89 ? 1.798 -9.510 -6.756 1.00 86.75 89 VAL A CA 1
ATOM 758 C C . VAL A 1 89 ? 1.835 -7.983 -6.595 1.00 86.75 89 VAL A C 1
ATOM 760 O O . VAL A 1 89 ? 1.098 -7.436 -5.779 1.00 86.75 89 VAL A O 1
ATOM 763 N N . ALA A 1 90 ? 2.676 -7.286 -7.361 1.00 87.00 90 ALA A N 1
ATOM 764 C CA . ALA A 1 90 ? 2.892 -5.843 -7.264 1.00 87.00 90 ALA A CA 1
ATOM 765 C C . ALA A 1 90 ? 3.161 -5.217 -8.654 1.00 87.00 90 ALA A C 1
ATOM 767 O O . ALA A 1 90 ? 4.303 -4.869 -8.970 1.00 87.00 90 ALA A O 1
ATOM 768 N N . PRO A 1 91 ? 2.123 -5.035 -9.495 1.00 87.38 91 PRO A N 1
ATOM 769 C CA . PRO A 1 91 ? 2.278 -4.531 -10.863 1.00 87.38 91 PRO A CA 1
ATOM 770 C C . PRO A 1 91 ? 2.895 -3.127 -10.926 1.00 87.38 91 PRO A C 1
ATOM 772 O O . PRO A 1 91 ? 3.733 -2.862 -11.781 1.00 87.38 91 PRO A O 1
ATOM 775 N N . GLU A 1 92 ? 2.553 -2.241 -9.989 1.00 86.94 92 GLU A N 1
ATOM 776 C CA . GLU A 1 92 ? 3.130 -0.891 -9.927 1.00 86.94 92 GLU A CA 1
ATOM 777 C C . GLU A 1 92 ? 4.630 -0.906 -9.608 1.00 86.94 92 GLU A C 1
ATOM 779 O O . GLU A 1 92 ? 5.399 -0.136 -10.185 1.00 86.94 92 GLU A O 1
ATOM 784 N N . LEU A 1 93 ? 5.056 -1.802 -8.711 1.00 88.56 93 LEU A N 1
ATOM 785 C CA . LEU A 1 93 ? 6.466 -1.971 -8.364 1.00 88.56 93 LEU A CA 1
ATOM 786 C C . LEU A 1 93 ? 7.244 -2.609 -9.520 1.00 88.56 93 LEU A C 1
ATOM 788 O O . LEU A 1 93 ? 8.391 -2.245 -9.771 1.00 88.56 93 LEU A O 1
ATOM 792 N N . TYR A 1 94 ? 6.609 -3.524 -10.253 1.00 90.19 94 TYR A N 1
ATOM 793 C CA . TYR A 1 94 ? 7.173 -4.089 -11.472 1.00 90.19 94 TYR A CA 1
ATOM 794 C C . TYR A 1 94 ? 7.392 -3.020 -12.553 1.00 90.19 94 TYR A C 1
ATOM 796 O O . TYR A 1 94 ? 8.456 -2.986 -13.168 1.00 90.19 94 TYR A O 1
ATOM 804 N N . ASP A 1 95 ? 6.442 -2.107 -12.747 1.00 88.88 95 ASP A N 1
ATOM 805 C CA . ASP A 1 95 ? 6.583 -1.014 -13.714 1.00 88.88 95 ASP A CA 1
ATOM 806 C C . ASP A 1 95 ? 7.727 -0.054 -13.337 1.00 88.88 95 ASP A C 1
ATOM 808 O O . ASP A 1 95 ? 8.498 0.365 -14.204 1.00 88.88 95 ASP A O 1
ATOM 812 N N . LEU A 1 96 ? 7.901 0.235 -12.040 1.00 89.88 96 LEU A N 1
ATOM 813 C CA . LEU A 1 96 ? 9.047 0.997 -11.525 1.00 89.88 96 LEU A CA 1
ATOM 814 C C . LEU A 1 96 ? 10.379 0.267 -11.747 1.00 89.88 96 LEU A C 1
ATOM 816 O O . LEU A 1 96 ? 11.356 0.882 -12.174 1.00 89.88 96 LEU A O 1
ATOM 820 N N . TYR A 1 97 ? 10.420 -1.044 -11.499 1.00 90.25 97 TYR A N 1
ATOM 821 C CA . TYR A 1 97 ? 11.596 -1.873 -11.767 1.00 90.25 97 TYR A CA 1
ATOM 822 C C . TYR A 1 97 ? 11.985 -1.839 -13.252 1.00 90.25 97 TYR A C 1
ATOM 824 O O . TYR A 1 97 ? 13.146 -1.605 -13.594 1.00 90.25 97 TYR A O 1
ATOM 832 N N . GLN A 1 98 ? 11.008 -2.016 -14.145 1.00 89.88 98 GLN A N 1
ATOM 833 C CA . GLN A 1 98 ? 11.227 -1.955 -15.590 1.00 89.88 98 GLN A CA 1
ATOM 834 C C . GLN A 1 98 ? 11.728 -0.574 -16.022 1.00 89.88 98 GLN A C 1
ATOM 836 O O . GLN A 1 98 ? 12.639 -0.487 -16.846 1.00 89.88 98 GLN A O 1
ATOM 841 N N . PHE A 1 99 ? 11.195 0.498 -15.430 1.00 89.56 99 PHE A N 1
ATOM 842 C CA . PHE A 1 99 ? 11.677 1.855 -15.666 1.00 89.56 99 PHE A CA 1
ATOM 843 C C . PHE A 1 99 ? 13.141 2.032 -15.241 1.00 89.56 99 PHE A C 1
ATOM 845 O O . PHE A 1 99 ? 13.943 2.544 -16.023 1.00 89.56 99 PHE A O 1
ATOM 852 N N . ALA A 1 100 ? 13.517 1.563 -14.047 1.00 89.50 100 ALA A N 1
ATOM 853 C CA . ALA A 1 100 ? 14.897 1.634 -13.567 1.00 89.50 100 ALA A CA 1
ATOM 854 C C . ALA A 1 100 ? 15.864 0.913 -14.523 1.00 89.50 100 ALA A C 1
ATOM 856 O O . ALA A 1 100 ? 16.882 1.474 -14.928 1.00 89.50 100 ALA A O 1
ATOM 857 N N . ARG A 1 101 ? 15.499 -0.291 -14.980 1.00 89.06 101 ARG A N 1
ATOM 858 C CA . ARG A 1 101 ? 16.300 -1.072 -15.939 1.00 89.06 101 ARG A CA 1
ATOM 859 C C . ARG A 1 101 ? 16.383 -0.416 -17.317 1.00 89.06 101 ARG A C 1
ATOM 861 O O . ARG A 1 101 ? 17.449 -0.434 -17.931 1.00 89.06 101 ARG A O 1
ATOM 868 N N . ALA A 1 102 ? 15.290 0.174 -17.801 1.00 88.31 102 ALA A N 1
ATOM 869 C CA . ALA A 1 102 ? 15.285 0.937 -19.048 1.00 88.31 102 ALA A CA 1
ATOM 870 C C . ALA A 1 102 ? 16.198 2.171 -18.954 1.00 88.31 102 ALA A C 1
ATOM 872 O O . ALA A 1 102 ? 16.903 2.482 -19.913 1.00 88.31 102 ALA A O 1
ATOM 873 N N . SER A 1 103 ? 16.253 2.817 -17.784 1.00 87.25 103 SER A N 1
ATOM 874 C CA . SER A 1 103 ? 17.138 3.953 -17.516 1.00 87.25 103 SER A CA 1
ATOM 875 C C . SER A 1 103 ? 18.612 3.572 -17.473 1.00 87.25 103 SER A C 1
ATOM 877 O O . SER A 1 103 ? 19.426 4.285 -18.052 1.00 87.25 103 SER A O 1
ATOM 879 N N . GLU A 1 104 ? 18.969 2.442 -16.859 1.00 87.38 104 GLU A N 1
ATOM 880 C CA . GLU A 1 104 ? 20.349 1.934 -16.894 1.00 87.38 104 GLU A CA 1
ATOM 881 C C . GLU A 1 104 ? 20.806 1.634 -18.328 1.00 87.38 104 GLU A C 1
ATOM 883 O O . GLU A 1 104 ? 21.943 1.907 -18.708 1.00 87.38 104 GLU A O 1
ATOM 888 N N . ARG A 1 105 ? 19.904 1.073 -19.140 1.00 87.25 105 ARG A N 1
ATOM 889 C CA . ARG A 1 105 ? 20.197 0.627 -20.509 1.00 87.25 105 ARG A CA 1
ATOM 890 C C . ARG A 1 105 ? 20.010 1.712 -21.566 1.00 87.25 105 ARG A C 1
ATOM 892 O O . ARG A 1 105 ? 20.359 1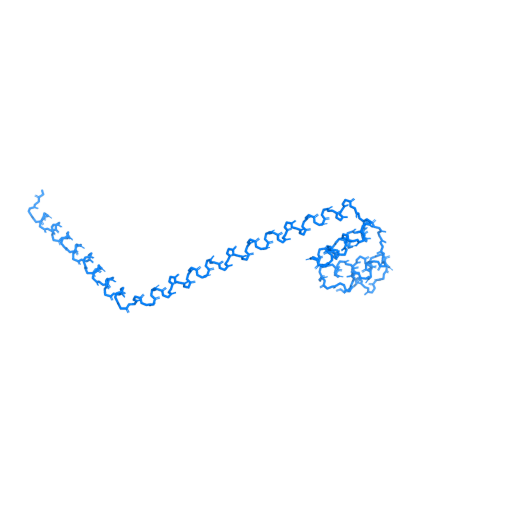.473 -22.717 1.00 87.25 105 ARG A O 1
ATOM 899 N N . ASN A 1 106 ? 19.476 2.877 -21.192 1.00 83.75 106 ASN A N 1
ATOM 900 C CA . ASN A 1 106 ? 19.053 3.926 -22.123 1.00 83.75 106 ASN A CA 1
ATOM 901 C C . ASN A 1 106 ? 18.163 3.375 -23.259 1.00 83.75 106 ASN A C 1
ATOM 903 O O . ASN A 1 106 ? 18.319 3.727 -24.428 1.00 83.75 106 ASN A O 1
ATOM 907 N N . ASP A 1 107 ? 17.235 2.478 -22.918 1.00 84.81 107 ASP A N 1
ATOM 908 C CA . ASP A 1 107 ? 16.395 1.791 -23.901 1.00 84.81 107 ASP A CA 1
ATOM 909 C C . ASP A 1 107 ? 15.118 2.590 -24.201 1.00 84.81 107 ASP A C 1
ATOM 911 O O . ASP A 1 107 ? 14.117 2.537 -23.478 1.00 84.81 107 ASP A O 1
ATOM 915 N N . ALA A 1 108 ? 15.145 3.329 -25.311 1.00 82.19 108 ALA A N 1
ATOM 916 C CA . ALA A 1 108 ? 14.010 4.123 -25.773 1.00 82.19 108 ALA A CA 1
ATOM 917 C C . ALA A 1 108 ? 12.759 3.274 -26.084 1.00 82.19 108 ALA A C 1
ATOM 919 O O . ALA A 1 108 ? 11.636 3.752 -25.916 1.00 82.19 108 ALA A O 1
ATOM 920 N N . ASN A 1 109 ? 12.908 2.015 -26.506 1.00 84.81 109 ASN A N 1
ATOM 921 C CA . ASN A 1 109 ? 11.755 1.170 -26.825 1.00 84.81 109 ASN A CA 1
ATOM 922 C C . ASN A 1 109 ? 11.018 0.725 -25.560 1.00 84.81 109 ASN A C 1
ATOM 924 O O . ASN A 1 109 ? 9.785 0.684 -25.548 1.00 84.81 109 ASN A O 1
ATOM 928 N N . GLU A 1 110 ? 11.753 0.435 -24.488 1.00 84.75 110 GLU A N 1
ATOM 929 C CA . GLU A 1 110 ? 11.158 0.108 -23.190 1.00 84.75 110 GLU A CA 1
ATOM 930 C C . GLU A 1 110 ? 10.473 1.330 -22.562 1.00 8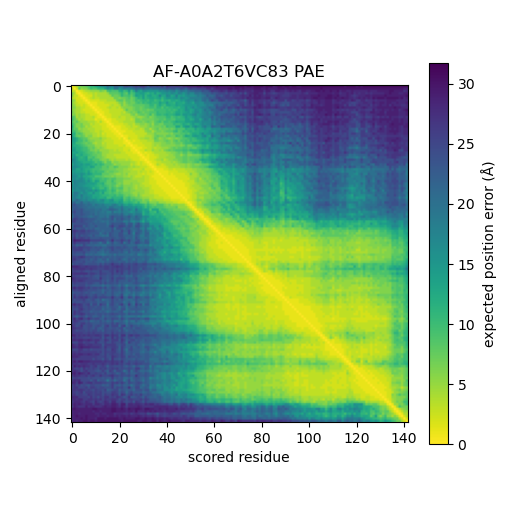4.75 110 GLU A C 1
ATOM 932 O O . GLU A 1 110 ? 9.335 1.217 -22.103 1.00 84.75 110 GLU A O 1
ATOM 937 N N . PHE A 1 111 ? 11.059 2.531 -22.657 1.00 85.69 111 PHE A N 1
ATOM 938 C CA . PHE A 1 111 ? 10.370 3.758 -22.229 1.00 85.69 111 PHE A CA 1
ATOM 939 C C . PHE A 1 111 ? 9.078 4.019 -23.010 1.00 85.69 111 PHE A C 1
ATOM 941 O O . PHE A 1 111 ? 8.066 4.414 -22.428 1.00 85.69 111 PHE A O 1
ATOM 948 N N . LYS A 1 112 ? 9.056 3.728 -24.316 1.00 85.31 112 LYS A N 1
ATOM 949 C CA . LYS A 1 112 ? 7.832 3.827 -25.118 1.00 85.31 112 LYS A CA 1
ATOM 950 C C . LYS A 1 112 ? 6.739 2.881 -24.618 1.00 85.31 112 LYS A C 1
ATOM 952 O O . LYS A 1 112 ? 5.585 3.294 -24.538 1.00 85.31 112 LYS A O 1
ATOM 957 N N . LYS A 1 113 ? 7.075 1.643 -24.248 1.00 86.44 113 LYS A N 1
ATOM 958 C CA . LYS A 1 113 ? 6.105 0.699 -23.663 1.00 86.44 113 LYS A CA 1
ATOM 959 C C . LYS A 1 113 ? 5.600 1.192 -22.304 1.00 86.44 113 LYS A C 1
ATOM 961 O O . LYS A 1 113 ? 4.397 1.206 -22.063 1.00 86.44 113 LYS A O 1
ATOM 966 N N . LEU A 1 114 ? 6.502 1.674 -21.450 1.00 86.88 114 LEU A N 1
ATOM 967 C CA . LEU A 1 114 ? 6.170 2.189 -20.117 1.00 86.88 114 LEU A CA 1
ATOM 968 C C . LEU A 1 114 ? 5.373 3.504 -20.154 1.00 86.88 114 LEU A C 1
ATOM 970 O O . LEU A 1 114 ? 4.614 3.785 -19.234 1.00 86.88 114 LEU A O 1
ATOM 974 N N . SER A 1 115 ? 5.432 4.266 -21.251 1.00 83.50 115 SER A N 1
ATOM 975 C CA . SER A 1 115 ? 4.578 5.446 -21.481 1.00 83.50 115 SER A CA 1
ATOM 976 C C . SER A 1 115 ? 3.069 5.134 -21.552 1.00 83.50 115 SER A C 1
ATOM 978 O O . SER A 1 115 ? 2.234 6.046 -21.541 1.00 83.50 115 SER A O 1
ATOM 980 N N . GLN A 1 116 ? 2.715 3.848 -21.636 1.00 85.12 116 GLN A N 1
ATOM 981 C CA . GLN A 1 116 ? 1.347 3.332 -21.623 1.00 85.12 116 GLN A CA 1
ATOM 982 C C . GLN A 1 116 ? 1.022 2.545 -20.341 1.00 85.12 116 GLN A C 1
ATOM 984 O O . GLN A 1 116 ? -0.063 1.975 -20.250 1.00 85.12 116 GLN A O 1
ATOM 989 N N . SER A 1 117 ? 1.935 2.515 -19.361 1.00 83.00 117 SER A N 1
ATOM 990 C CA . SER A 1 117 ? 1.711 1.871 -18.061 1.00 83.00 117 SER A CA 1
ATOM 991 C C . SER A 1 117 ? 0.489 2.466 -17.347 1.00 83.00 117 SER A C 1
ATOM 993 O O . SER A 1 117 ? 0.139 3.639 -17.525 1.00 83.00 117 SER A O 1
ATOM 995 N N . SER A 1 118 ? -0.162 1.635 -16.531 1.00 81.38 118 SER A N 1
ATOM 996 C CA . SER A 1 118 ? -1.236 2.041 -15.623 1.00 81.38 118 SER A CA 1
ATOM 997 C C . SER A 1 118 ? -0.749 2.952 -14.496 1.00 81.38 118 SER A C 1
ATOM 999 O O . SER A 1 118 ? -1.543 3.723 -13.965 1.00 81.38 118 SER A O 1
ATOM 1001 N N . ASN A 1 119 ? 0.535 2.890 -14.136 1.00 86.44 119 ASN A N 1
ATOM 1002 C CA . ASN A 1 119 ? 1.116 3.738 -13.105 1.00 86.44 119 ASN A CA 1
ATOM 1003 C C . ASN A 1 119 ? 1.396 5.141 -13.675 1.00 86.44 119 ASN A C 1
ATOM 1005 O O . ASN A 1 119 ? 2.227 5.312 -14.567 1.00 86.44 119 ASN A O 1
ATOM 1009 N N . GLU A 1 120 ? 0.706 6.155 -13.150 1.00 85.94 120 GLU A N 1
ATOM 1010 C CA . GLU A 1 120 ? 0.778 7.538 -13.639 1.00 85.94 120 GLU A CA 1
ATOM 1011 C C . GLU A 1 120 ? 2.176 8.162 -13.497 1.00 85.94 120 GLU A C 1
ATOM 1013 O O . GLU A 1 120 ? 2.626 8.895 -14.386 1.00 85.94 120 GLU A O 1
ATOM 1018 N N . ILE A 1 121 ? 2.888 7.816 -12.422 1.00 87.38 121 ILE A N 1
ATOM 1019 C CA . ILE A 1 121 ? 4.259 8.264 -12.165 1.00 87.38 121 ILE A CA 1
ATOM 1020 C C . ILE A 1 121 ? 5.171 7.681 -13.246 1.00 87.38 121 ILE A C 1
ATOM 1022 O O . ILE A 1 121 ? 5.790 8.429 -14.005 1.00 87.38 121 ILE A O 1
ATOM 1026 N N . VAL A 1 122 ? 5.189 6.351 -13.382 1.00 89.00 122 VAL A N 1
ATOM 1027 C CA . VAL A 1 122 ? 6.024 5.656 -14.376 1.00 89.00 122 VAL A CA 1
ATOM 1028 C C . VAL A 1 122 ? 5.701 6.135 -15.785 1.00 89.00 122 VAL A C 1
ATOM 1030 O O . VAL A 1 122 ? 6.608 6.428 -16.554 1.00 89.00 122 VAL A O 1
ATOM 1033 N N . LYS A 1 123 ? 4.420 6.295 -16.113 1.00 88.94 123 LYS A N 1
ATOM 1034 C CA . LYS A 1 123 ? 3.954 6.807 -17.401 1.00 88.94 123 LYS A CA 1
ATOM 1035 C C . LYS A 1 123 ? 4.514 8.190 -17.722 1.00 88.94 123 LYS A C 1
ATOM 1037 O O . LYS A 1 123 ? 4.972 8.411 -18.843 1.00 88.94 123 LYS A O 1
ATOM 1042 N N . THR A 1 124 ? 4.463 9.118 -16.772 1.00 87.75 124 THR A N 1
ATOM 1043 C CA . THR A 1 124 ? 4.936 10.495 -16.971 1.00 87.75 124 THR A CA 1
ATOM 1044 C C . THR A 1 124 ? 6.449 10.528 -17.148 1.00 87.75 124 THR A C 1
ATOM 1046 O O . THR A 1 124 ? 6.941 11.076 -18.136 1.00 87.75 124 THR A O 1
ATOM 1049 N N . PHE A 1 125 ? 7.186 9.858 -16.261 1.00 88.62 125 PHE A N 1
ATOM 1050 C CA . PHE A 1 125 ? 8.641 9.782 -16.364 1.00 88.62 125 PHE A CA 1
ATOM 1051 C C . PHE A 1 125 ? 9.090 9.039 -17.625 1.00 88.62 125 PHE A C 1
ATOM 1053 O O . PHE A 1 125 ? 9.978 9.511 -18.323 1.00 88.62 125 PHE A O 1
ATOM 1060 N N . ALA A 1 126 ? 8.439 7.934 -17.990 1.00 88.06 126 ALA A N 1
ATOM 1061 C CA . ALA A 1 126 ? 8.754 7.188 -19.204 1.00 88.06 126 ALA A CA 1
ATOM 1062 C C . ALA A 1 126 ? 8.478 7.995 -20.477 1.00 88.06 126 ALA A C 1
ATOM 1064 O O . ALA A 1 126 ? 9.271 7.924 -21.412 1.00 88.06 126 ALA A O 1
ATOM 1065 N N . LYS A 1 127 ? 7.405 8.799 -20.524 1.00 88.00 127 LYS A N 1
ATOM 1066 C CA . LYS A 1 127 ? 7.157 9.735 -21.636 1.00 88.00 127 LYS A CA 1
ATOM 1067 C C . LYS A 1 127 ? 8.269 10.763 -21.764 1.00 88.00 127 LYS A C 1
ATOM 1069 O O . LYS A 1 127 ? 8.765 10.969 -22.868 1.00 88.00 127 LYS A O 1
ATOM 1074 N N . TYR A 1 128 ? 8.662 11.371 -20.649 1.00 87.06 128 TYR A N 1
ATOM 1075 C CA . TYR A 1 128 ? 9.737 12.355 -20.627 1.00 87.06 128 TYR A CA 1
ATOM 1076 C C . TYR A 1 128 ? 11.077 11.735 -21.052 1.00 87.06 128 TYR A C 1
ATOM 1078 O O . TYR A 1 128 ? 11.737 12.247 -21.955 1.00 87.06 128 TYR A O 1
ATOM 1086 N N . SER A 1 129 ? 11.449 10.591 -20.470 1.00 85.44 129 SER A N 1
ATOM 1087 C CA . SER A 1 129 ? 12.667 9.854 -20.824 1.00 85.44 129 SER A CA 1
ATOM 1088 C C . SER A 1 129 ? 12.658 9.423 -22.289 1.00 85.44 129 SER A C 1
ATOM 1090 O O . SER A 1 129 ? 13.648 9.622 -22.987 1.00 85.44 129 SER A O 1
ATOM 1092 N N . TYR A 1 130 ? 11.532 8.909 -22.793 1.00 87.5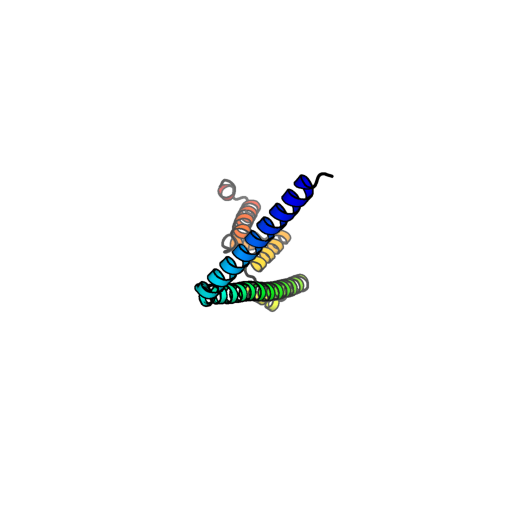6 130 TYR A N 1
ATOM 1093 C CA . TYR A 1 130 ? 11.379 8.573 -24.207 1.00 87.56 130 TYR A CA 1
ATOM 1094 C C . TYR A 1 130 ? 11.602 9.795 -25.098 1.00 87.56 130 TYR A C 1
ATOM 1096 O O . TYR A 1 130 ? 12.439 9.736 -25.990 1.00 87.56 130 TYR A O 1
ATOM 1104 N N . ALA A 1 131 ? 10.908 10.902 -24.826 1.00 85.06 131 ALA A N 1
ATOM 1105 C CA . ALA A 1 131 ? 10.993 12.135 -25.603 1.00 85.06 131 ALA A CA 1
ATOM 1106 C C . ALA A 1 131 ? 12.405 12.744 -25.597 1.00 85.06 131 ALA A C 1
ATOM 1108 O O . ALA A 1 131 ? 12.888 13.234 -26.621 1.00 85.06 131 ALA A O 1
ATOM 1109 N N . SER A 1 132 ? 13.089 12.663 -24.452 1.00 83.44 132 SER A N 1
ATOM 1110 C CA . SER A 1 132 ? 14.476 13.096 -24.292 1.00 83.44 132 SER A CA 1
ATOM 1111 C C . SER A 1 132 ? 15.432 12.252 -25.142 1.00 83.44 132 SER A C 1
ATOM 1113 O O . SER A 1 132 ? 16.224 12.805 -25.910 1.00 83.44 132 SER A O 1
ATOM 1115 N N . LEU A 1 133 ? 15.319 10.918 -25.085 1.00 82.25 133 LEU A N 1
ATOM 1116 C CA . LEU A 1 133 ? 16.163 10.008 -25.868 1.00 82.25 133 LEU A CA 1
ATOM 1117 C C . LEU A 1 133 ? 15.848 10.051 -27.370 1.00 82.25 133 LEU A C 1
ATOM 1119 O O . LEU A 1 133 ? 16.761 9.983 -28.191 1.00 82.25 133 LEU A O 1
ATOM 1123 N N . SER A 1 134 ? 14.575 10.189 -27.746 1.00 79.62 134 SER A N 1
ATOM 1124 C CA . SER A 1 134 ? 14.144 10.261 -29.145 1.0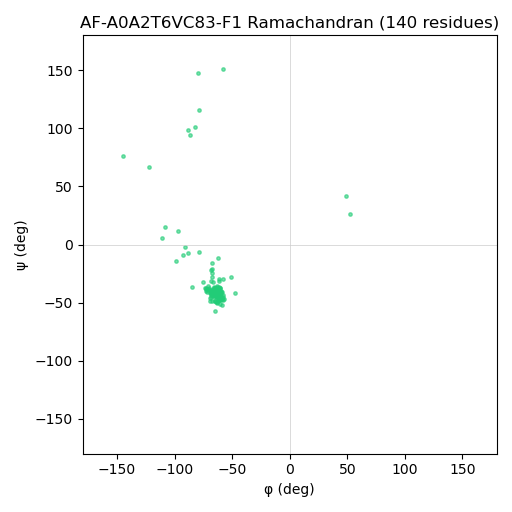0 79.62 134 SER A CA 1
ATOM 1125 C C . SER A 1 134 ? 14.373 11.637 -29.778 1.00 79.62 134 SER A C 1
ATOM 1127 O O . SER A 1 134 ? 14.162 11.783 -30.981 1.00 79.62 134 SER A O 1
ATOM 1129 N N . ARG A 1 135 ? 14.808 12.640 -28.993 1.00 74.12 135 ARG A N 1
ATOM 1130 C CA . ARG A 1 135 ? 14.972 14.051 -29.399 1.00 74.12 135 ARG A CA 1
ATOM 1131 C C . ARG A 1 135 ? 13.718 14.644 -30.051 1.00 74.12 135 ARG A C 1
ATOM 1133 O O . ARG A 1 135 ? 13.810 15.577 -30.853 1.00 74.12 135 ARG A O 1
ATOM 1140 N N . ASP A 1 136 ? 12.550 14.110 -29.713 1.00 70.25 136 ASP A N 1
ATOM 1141 C CA . ASP A 1 136 ? 11.284 14.541 -30.291 1.00 70.25 136 ASP A CA 1
ATOM 1142 C C . ASP A 1 136 ? 10.748 15.725 -29.484 1.00 70.25 136 ASP A C 1
ATOM 1144 O O . ASP A 1 136 ? 10.113 15.568 -28.439 1.00 70.25 136 ASP A O 1
ATOM 1148 N N . LYS A 1 137 ? 11.065 16.936 -29.955 1.00 60.06 137 LYS A N 1
ATOM 1149 C CA . LYS A 1 137 ? 10.740 18.197 -29.272 1.00 60.06 137 LYS A CA 1
ATOM 1150 C C . LYS A 1 137 ? 9.237 18.368 -29.021 1.00 60.06 137 LYS A C 1
ATOM 1152 O O . LYS A 1 137 ? 8.863 18.935 -28.004 1.00 60.06 137 LYS A O 1
ATOM 1157 N N . ASN A 1 138 ? 8.385 17.795 -29.873 1.00 63.81 138 ASN A N 1
ATOM 1158 C CA . ASN A 1 138 ? 6.928 17.890 -29.740 1.00 63.81 138 ASN A CA 1
ATOM 1159 C C . ASN A 1 138 ? 6.379 17.150 -28.507 1.00 63.81 138 ASN A C 1
ATOM 1161 O O . ASN A 1 138 ? 5.270 17.434 -28.058 1.00 63.81 138 ASN A O 1
ATOM 1165 N N . LEU A 1 139 ? 7.132 16.184 -27.968 1.00 62.03 139 LEU A N 1
ATOM 1166 C CA . LEU A 1 139 ? 6.759 15.421 -26.775 1.00 62.03 139 LEU A CA 1
ATOM 1167 C C . LEU A 1 139 ? 7.305 16.033 -25.472 1.00 62.03 139 LEU A C 1
ATOM 1169 O O . LEU A 1 139 ? 6.923 15.574 -24.400 1.00 62.03 139 LEU A O 1
ATOM 1173 N N . LEU A 1 140 ? 8.180 17.044 -25.561 1.00 59.16 140 LEU A N 1
ATOM 1174 C CA . LEU A 1 140 ? 8.802 17.731 -24.419 1.00 59.16 140 LEU A CA 1
ATOM 1175 C C . LEU A 1 140 ? 8.112 19.059 -24.051 1.00 59.16 140 LEU A C 1
ATOM 1177 O O . LEU A 1 140 ? 8.375 19.593 -22.980 1.00 59.16 140 LEU A O 1
ATOM 1181 N N . GLU A 1 141 ? 7.261 19.600 -24.928 1.00 55.78 141 GLU A N 1
ATOM 1182 C CA . GLU A 1 141 ? 6.625 20.923 -24.777 1.00 55.78 141 GLU A CA 1
ATOM 1183 C C . GLU A 1 141 ? 5.193 20.888 -24.194 1.00 55.78 141 GLU A C 1
ATOM 1185 O O . GLU A 1 141 ? 4.491 21.899 -24.225 1.00 55.78 141 GLU A O 1
ATOM 1190 N N . LYS A 1 142 ? 4.736 19.751 -23.656 1.00 48.56 142 LYS A N 1
ATOM 1191 C CA . LYS A 1 142 ? 3.438 19.615 -22.966 1.00 48.56 142 LYS A CA 1
ATOM 1192 C C . LYS A 1 142 ? 3.616 19.234 -21.508 1.00 48.56 142 LYS A C 1
ATOM 1194 O O . LYS A 1 142 ? 2.757 19.670 -20.713 1.00 48.56 142 LYS A O 1
#

Radius of gyration: 34.01 Å; Cα contacts (8 Å, |Δi|>4): 77; chains: 1; bounding box: 53×46×96 Å

Foldseek 3Di:
DDPVVVVVVVVVVVVVVVVVVVVVVVVVVVCVVCVVVVVVVVVVVVVVVVVVVVVVVVVVVLVVVLVVLVVVCVVVVVDPVSLVVNCVSPVLVSLVVLLVVCVVVLPLVSLVVQCPDPDPVSVVVSLCSNCVSVVPVVSNPD

pLDDT: mean 83.26, std 8.79, range [48.56, 94.62]

Secondary structure (DSSP, 8-state):
--HHHHHHHHHHHHHHHHHHHHHHHHHHHHHHHHHHHHHHHHHHHHHHHHHHHHHHHHHHHHHHHHHHHHHHHHH-TT-HHHHHHHHHH-HHHHHHHHHHHHHHHT-HHHHHHHTT-S-HHHHHHHHHHHHHHHT-GGGT--

Solvent-accessible surface area (backbone atoms only — not comparable to full-atom values): 7743 Å² total; per-residue (Å²): 136,53,74,66,56,57,53,51,50,54,53,49,51,52,55,49,52,50,52,52,50,52,50,50,54,52,50,51,54,47,48,70,73,38,48,67,59,52,49,48,52,52,53,51,50,52,52,55,58,52,52,56,58,56,50,52,57,52,52,51,56,50,52,52,51,50,50,52,49,49,51,52,30,69,76,39,74,84,43,63,69,49,50,51,49,36,38,74,78,37,48,64,60,38,51,48,51,52,50,53,52,26,60,79,66,69,37,51,69,55,20,55,58,36,43,69,45,90,43,68,66,50,14,53,52,19,39,49,53,21,21,62,72,67,66,39,64,85,63,71,79,120

Mean predicted aligned error: 13.61 Å

Sequence (142 aa):
MSIKENLEQVRNEFKSDEKLLEGAFRLEKFFKRYKWVLLFIVVAFIAYLGDTKLQDYKHEQTRERITQIYNEVLESPNNIALQKRLKEVAPELYDLYQFARASERNDANEFKKLSQSSNEIVKTFAKYSYASLSRDKNLLEK